Protein AF-A0A419FCY9-F1 (afdb_monomer_lite)

Foldseek 3Di:
DPPPDDDQKDLPCVPDDPVLVVQVVLQVVQCVVPNAAPPADPAAWGWMARNVPRDIFIAHPVRWTWGDPPNHTFTWDALPPPRQIGGLVSLDDDDPDVSSVVVNVVSVNDPDPDDPPPDPPDDD

Structure (mmCIF, N/CA/C/O backbone):
data_AF-A0A419FCY9-F1
#
_entry.id   AF-A0A419FCY9-F1
#
loop_
_atom_site.group_PDB
_atom_site.id
_atom_site.type_symbol
_atom_site.label_atom_id
_atom_site.label_alt_id
_atom_site.label_comp_id
_atom_site.label_asym_id
_atom_site.label_entity_id
_atom_site.label_seq_id
_atom_site.pdbx_PDB_ins_code
_atom_site.Cartn_x
_atom_site.Cartn_y
_atom_site.Cartn_z
_atom_site.occupancy
_atom_site.B_iso_or_equiv
_atom_site.auth_seq_id
_atom_site.auth_comp_id
_atom_site.auth_asym_id
_atom_site.auth_atom_id
_atom_site.pdbx_PDB_model_num
ATOM 1 N N . MET A 1 1 ? 23.262 2.917 26.014 1.00 46.91 1 MET A N 1
ATOM 2 C CA . MET A 1 1 ? 21.799 2.781 25.864 1.00 46.91 1 MET A CA 1
ATOM 3 C C . MET A 1 1 ? 21.554 2.246 24.467 1.00 46.91 1 MET A C 1
ATOM 5 O O . MET A 1 1 ? 21.959 2.904 23.522 1.00 46.91 1 MET A O 1
ATOM 9 N N . SER A 1 2 ? 21.025 1.030 24.332 1.00 58.84 2 SER A N 1
ATOM 10 C CA . SER A 1 2 ? 20.597 0.515 23.027 1.00 58.84 2 SER A CA 1
ATOM 11 C C . SER A 1 2 ? 19.358 1.316 22.623 1.00 58.84 2 SER A C 1
ATOM 13 O O . SER A 1 2 ? 18.393 1.355 23.387 1.00 58.84 2 SER A O 1
ATOM 15 N N . GLN A 1 3 ? 19.422 2.048 21.508 1.00 55.78 3 GLN A N 1
ATOM 16 C CA . GLN A 1 3 ? 18.222 2.643 20.923 1.00 55.78 3 GLN A CA 1
ATOM 17 C C . GLN A 1 3 ? 17.284 1.486 20.579 1.00 55.78 3 GLN A C 1
ATOM 19 O O . GLN A 1 3 ? 17.669 0.584 19.836 1.00 55.78 3 GLN A O 1
ATOM 24 N N . LYS A 1 4 ? 16.084 1.477 21.164 1.00 67.88 4 LYS A N 1
ATOM 25 C CA . LYS A 1 4 ? 15.025 0.587 20.699 1.00 67.88 4 LYS A CA 1
ATOM 26 C C . LYS A 1 4 ? 14.663 1.059 19.294 1.00 67.88 4 LYS A C 1
ATOM 28 O O . LYS A 1 4 ? 14.163 2.168 19.152 1.00 67.88 4 LYS A O 1
ATOM 33 N N . TYR A 1 5 ? 14.981 0.255 18.287 1.00 71.38 5 TYR A N 1
ATOM 34 C CA . TYR A 1 5 ? 14.446 0.447 16.946 1.00 71.38 5 TYR A CA 1
ATOM 35 C C . TYR A 1 5 ? 12.952 0.136 17.026 1.00 71.38 5 TYR A C 1
ATOM 37 O O . TYR A 1 5 ? 12.575 -1.010 17.271 1.00 71.38 5 TYR A O 1
ATOM 45 N N . GLU A 1 6 ? 12.115 1.165 16.932 1.00 78.44 6 GLU A N 1
ATOM 46 C CA . GLU A 1 6 ? 10.692 0.956 16.691 1.00 78.44 6 GLU A CA 1
ATOM 47 C C . GLU A 1 6 ? 10.518 0.556 15.228 1.00 78.44 6 GLU A C 1
ATOM 49 O O . GLU A 1 6 ? 11.108 1.168 14.337 1.00 78.44 6 GLU A O 1
ATOM 54 N N . ASP A 1 7 ? 9.743 -0.501 15.000 1.00 85.94 7 ASP A N 1
ATOM 55 C CA . ASP A 1 7 ? 9.338 -0.886 13.654 1.00 85.94 7 ASP A CA 1
ATOM 56 C C . ASP A 1 7 ? 8.501 0.259 13.054 1.00 85.94 7 ASP A C 1
ATOM 58 O O . ASP A 1 7 ? 7.527 0.684 13.699 1.00 85.94 7 ASP A O 1
ATOM 62 N N . PRO A 1 8 ? 8.877 0.792 11.873 1.00 91.19 8 PRO A N 1
ATOM 63 C CA . PRO A 1 8 ? 8.127 1.862 11.225 1.00 91.19 8 PRO A CA 1
ATOM 64 C C . PRO A 1 8 ? 6.702 1.433 10.860 1.00 91.19 8 PRO A C 1
ATOM 66 O O . PRO A 1 8 ? 5.835 2.300 10.729 1.00 91.19 8 PRO A O 1
ATOM 69 N N . CYS A 1 9 ? 6.435 0.131 10.744 1.00 95.62 9 CYS A N 1
ATOM 70 C CA . CYS A 1 9 ? 5.143 -0.422 10.375 1.00 95.62 9 CYS A CA 1
ATOM 71 C C . CYS A 1 9 ? 4.517 -1.241 11.511 1.00 95.62 9 CYS A C 1
ATOM 73 O O . CYS A 1 9 ? 5.184 -1.819 12.370 1.00 95.62 9 CYS A O 1
ATOM 75 N N . THR A 1 10 ? 3.186 -1.288 11.547 1.00 96.69 10 THR A N 1
ATOM 76 C CA . THR A 1 10 ? 2.470 -2.111 12.521 1.00 96.69 10 THR A CA 1
ATOM 77 C C . THR A 1 10 ? 1.096 -2.542 12.026 1.00 96.69 10 THR A C 1
ATOM 79 O O . THR A 1 10 ? 0.389 -1.781 11.370 1.00 96.69 10 THR A O 1
ATOM 82 N N . THR A 1 11 ? 0.706 -3.760 12.388 1.00 97.12 11 THR A N 1
ATOM 83 C CA . THR A 1 11 ? -0.649 -4.306 12.215 1.00 97.12 11 THR A CA 1
ATOM 84 C C . THR A 1 11 ? -1.466 -4.236 13.515 1.00 97.12 11 THR A C 1
ATOM 86 O O . THR A 1 11 ? -2.632 -4.624 13.555 1.00 97.12 11 THR A O 1
ATOM 89 N N . ASP A 1 12 ? -0.877 -3.723 14.603 1.00 97.44 12 ASP A N 1
ATOM 90 C CA . ASP A 1 12 ? -1.551 -3.557 15.889 1.00 97.44 12 ASP A CA 1
ATOM 91 C C . ASP A 1 12 ? -2.488 -2.342 15.850 1.00 97.44 12 ASP A C 1
ATOM 93 O O . ASP A 1 12 ? -2.063 -1.196 16.012 1.00 97.44 12 ASP A O 1
ATOM 97 N N . LEU A 1 13 ? -3.788 -2.601 15.688 1.00 96.94 13 LEU A N 1
ATOM 98 C CA . LEU A 1 13 ? -4.836 -1.575 15.650 1.00 96.94 13 LEU A CA 1
ATOM 99 C C . LEU A 1 13 ? -4.895 -0.694 16.908 1.00 96.94 13 LEU A C 1
ATOM 101 O O . LEU A 1 13 ? -5.450 0.404 16.846 1.00 96.94 13 LEU A O 1
ATOM 105 N N . SER A 1 14 ? -4.329 -1.119 18.044 1.00 97.25 14 SER A N 1
ATOM 106 C CA . SER A 1 14 ? -4.248 -0.266 19.239 1.00 97.25 14 SER A CA 1
ATOM 107 C C . SER A 1 14 ? -3.295 0.920 19.051 1.00 97.25 14 SER A C 1
ATOM 109 O O . SER A 1 14 ? -3.465 1.953 19.702 1.00 97.25 14 SER A O 1
ATOM 111 N N . ARG A 1 15 ? -2.341 0.806 18.116 1.00 96.69 15 ARG A N 1
ATOM 112 C CA . ARG A 1 15 ? -1.419 1.881 17.719 1.00 96.69 15 ARG A CA 1
ATOM 113 C C . ARG A 1 15 ? -2.022 2.835 16.685 1.00 96.69 15 ARG A C 1
ATOM 115 O O . ARG A 1 15 ? -1.413 3.859 16.387 1.00 96.69 15 ARG A O 1
ATOM 122 N N . PHE A 1 16 ? -3.209 2.537 16.154 1.00 98.25 16 PHE A N 1
ATOM 123 C CA . PHE A 1 16 ? -3.871 3.380 15.164 1.00 98.25 16 PHE A CA 1
ATOM 124 C C . PHE A 1 16 ? -4.647 4.504 15.863 1.00 98.25 16 PHE A C 1
ATOM 126 O O . PHE A 1 16 ? -5.509 4.281 16.727 1.00 98.25 16 PHE A O 1
ATOM 133 N N . GLY A 1 17 ? -4.398 5.742 15.437 1.00 97.44 17 GLY A N 1
ATOM 134 C CA . GLY A 1 17 ? -5.194 6.892 15.842 1.00 97.44 17 GLY A CA 1
ATOM 135 C C . GLY A 1 17 ? -6.623 6.833 15.294 1.00 97.44 17 GLY A C 1
ATOM 136 O O . GLY A 1 17 ? -7.059 5.869 14.661 1.00 97.44 17 GLY A O 1
ATOM 137 N N . TRP A 1 18 ? -7.414 7.868 15.579 1.00 98.12 18 TRP A N 1
ATOM 138 C CA . TRP A 1 18 ? -8.768 7.980 15.018 1.00 98.12 18 TRP A CA 1
ATOM 139 C C . TRP A 1 18 ? -8.744 8.109 13.489 1.00 98.12 18 TRP A C 1
ATOM 141 O O . TRP A 1 18 ? -9.567 7.498 12.810 1.00 98.12 18 TRP A O 1
ATOM 151 N N . ARG A 1 19 ? -7.783 8.874 12.956 1.00 98.00 19 ARG A N 1
ATOM 152 C CA . ARG A 1 19 ? -7.608 9.089 11.516 1.00 98.00 19 ARG A CA 1
ATOM 153 C C . ARG A 1 19 ? -7.226 7.786 10.816 1.00 98.00 19 ARG A C 1
ATOM 155 O O . ARG A 1 19 ? -7.865 7.409 9.845 1.00 98.00 19 ARG A O 1
ATOM 162 N N . GLU A 1 20 ? -6.249 7.069 11.353 1.00 98.50 20 GLU A N 1
ATOM 163 C CA . GLU A 1 20 ? -5.725 5.834 10.764 1.00 98.50 20 GLU A CA 1
ATOM 164 C C . GLU A 1 20 ? -6.783 4.724 10.794 1.00 98.50 20 GLU A C 1
ATOM 166 O O . GLU A 1 20 ? -6.935 3.980 9.832 1.00 98.50 20 GLU A O 1
ATOM 171 N N . ARG A 1 21 ? -7.602 4.658 11.854 1.00 98.56 21 ARG A N 1
ATOM 172 C CA . ARG A 1 21 ? -8.762 3.751 11.896 1.00 98.56 21 ARG A CA 1
ATOM 173 C C . ARG A 1 21 ? -9.833 4.093 10.863 1.00 98.56 21 ARG A C 1
ATOM 175 O O . ARG A 1 21 ? -10.477 3.180 10.358 1.00 98.56 21 ARG A O 1
ATOM 182 N N . LYS A 1 22 ? -10.035 5.375 10.541 1.00 98.44 22 LYS A N 1
ATOM 183 C CA . LYS A 1 22 ? -10.921 5.765 9.435 1.00 98.44 22 LYS A CA 1
ATOM 184 C C . LYS A 1 22 ? -10.367 5.323 8.086 1.00 98.44 22 LYS A C 1
ATOM 186 O O . LYS A 1 22 ? -11.107 4.712 7.333 1.00 98.44 22 LYS A O 1
ATOM 191 N N . MET A 1 23 ? -9.077 5.537 7.836 1.00 98.50 23 MET A N 1
ATOM 192 C CA . MET A 1 23 ? -8.429 5.071 6.604 1.00 98.50 23 MET A CA 1
ATOM 193 C C . MET A 1 23 ? -8.488 3.541 6.477 1.00 98.50 23 MET A C 1
ATOM 195 O O . MET A 1 23 ? -8.801 3.017 5.416 1.00 98.50 23 MET A O 1
ATOM 199 N N . ALA A 1 24 ? -8.277 2.810 7.578 1.00 98.56 24 ALA A N 1
ATOM 200 C CA . ALA A 1 24 ? -8.467 1.359 7.623 1.00 98.56 24 ALA A CA 1
ATOM 201 C C . ALA A 1 24 ? -9.904 0.946 7.249 1.00 98.56 24 ALA A C 1
ATOM 203 O O . ALA A 1 24 ? -10.102 -0.007 6.500 1.00 98.56 24 ALA A O 1
ATOM 204 N N . ALA A 1 25 ? -10.911 1.666 7.755 1.00 98.44 25 ALA A N 1
ATOM 205 C CA . ALA A 1 25 ? -12.311 1.411 7.420 1.00 98.44 25 ALA A CA 1
ATOM 206 C C . ALA A 1 25 ? -12.631 1.734 5.951 1.00 98.44 25 ALA A C 1
ATOM 208 O O . ALA A 1 25 ? -13.401 1.004 5.329 1.00 98.44 25 ALA A O 1
ATOM 209 N N . GLU A 1 26 ? -12.038 2.791 5.395 1.00 98.50 26 GLU A N 1
ATOM 210 C CA . GLU A 1 26 ? -12.162 3.153 3.978 1.00 98.50 26 GLU A CA 1
ATOM 211 C C . GLU A 1 26 ? -11.596 2.048 3.078 1.00 98.50 26 GLU A C 1
ATOM 213 O O . GLU A 1 26 ? -12.300 1.599 2.178 1.00 98.50 26 GLU A O 1
ATOM 218 N N . LEU A 1 27 ? -10.406 1.519 3.387 1.00 98.50 27 LEU A N 1
ATOM 219 C CA . LEU A 1 27 ? -9.810 0.391 2.654 1.00 98.50 27 LEU A CA 1
ATOM 220 C C . LEU A 1 27 ? -10.690 -0.862 2.689 1.00 98.50 27 LEU A C 1
ATOM 222 O O . LEU A 1 27 ? -10.906 -1.491 1.658 1.00 98.50 27 LEU A O 1
ATOM 226 N N . LEU A 1 28 ? -11.211 -1.220 3.868 1.00 98.25 28 LEU A N 1
ATOM 227 C CA . LEU A 1 28 ? -12.100 -2.376 4.016 1.00 98.25 28 LEU A CA 1
ATOM 228 C C . LEU A 1 28 ? -13.424 -2.191 3.270 1.00 98.25 28 LEU A C 1
ATOM 230 O O . LEU A 1 28 ? -13.972 -3.151 2.738 1.00 98.25 28 LEU A O 1
ATOM 234 N N . THR A 1 29 ? -13.953 -0.967 3.245 1.00 98.56 29 THR A N 1
ATOM 235 C CA . THR A 1 29 ? -15.185 -0.660 2.505 1.00 98.56 29 THR A CA 1
ATOM 236 C C . THR A 1 29 ? -14.932 -0.764 1.004 1.00 98.56 29 THR A C 1
ATOM 238 O O . THR A 1 29 ? -15.664 -1.461 0.308 1.00 98.56 29 THR A O 1
ATOM 241 N N . ALA A 1 30 ? -13.847 -0.157 0.517 1.00 98.44 30 ALA A N 1
ATOM 242 C CA . ALA A 1 30 ? -13.469 -0.218 -0.888 1.00 98.44 30 ALA A CA 1
ATOM 243 C C . ALA A 1 30 ? -13.206 -1.657 -1.352 1.00 98.44 30 ALA A C 1
ATOM 245 O O . ALA A 1 30 ? -13.671 -2.028 -2.425 1.00 98.44 30 ALA A O 1
ATOM 246 N N . SER A 1 31 ? -12.553 -2.496 -0.537 1.00 98.00 31 SER A N 1
ATOM 247 C CA . SER A 1 31 ? -12.331 -3.902 -0.898 1.00 98.00 31 SER A CA 1
ATOM 248 C C . SER A 1 31 ? -13.623 -4.724 -0.946 1.00 98.00 31 SER A C 1
ATOM 250 O O . SER A 1 31 ? -13.730 -5.632 -1.768 1.00 98.00 31 SER A O 1
ATOM 252 N N . CYS A 1 32 ? -14.629 -4.395 -0.128 1.00 98.06 32 CYS A N 1
ATOM 253 C CA . CYS A 1 32 ? -15.958 -5.006 -0.227 1.00 98.06 32 CYS A CA 1
ATOM 254 C C . CYS A 1 32 ? -16.696 -4.582 -1.504 1.00 98.06 32 CYS A C 1
ATOM 256 O O . CYS A 1 32 ? -17.350 -5.410 -2.139 1.00 98.06 32 CYS A O 1
ATOM 258 N N . ASP A 1 33 ? -16.605 -3.301 -1.864 1.00 98.38 33 ASP A N 1
ATOM 259 C CA . ASP A 1 33 ? -17.384 -2.714 -2.957 1.00 98.38 33 ASP A CA 1
ATOM 260 C C . ASP A 1 33 ? -16.756 -2.959 -4.339 1.00 98.38 33 ASP A C 1
ATOM 262 O O . ASP A 1 33 ? -17.472 -3.137 -5.326 1.00 98.38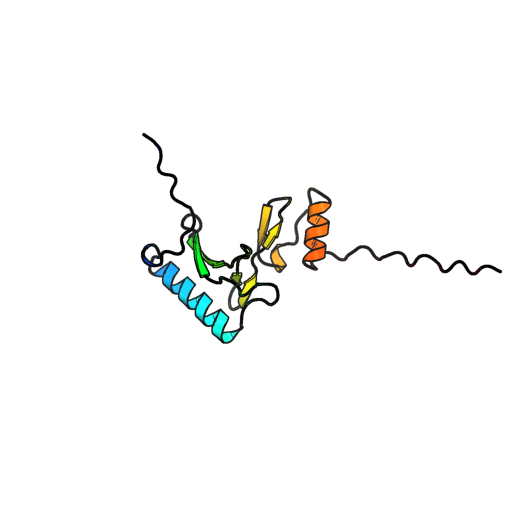 33 ASP A O 1
ATOM 266 N N . GLN A 1 34 ? -15.423 -2.956 -4.420 1.00 97.75 34 GLN A N 1
ATOM 267 C CA . GLN A 1 34 ? -14.647 -2.976 -5.668 1.00 97.75 34 GLN A CA 1
ATOM 268 C C . GLN A 1 34 ? -13.876 -4.288 -5.869 1.00 97.75 34 GLN A C 1
ATOM 270 O O . GLN A 1 34 ? -13.485 -4.597 -6.994 1.00 97.75 34 GLN A O 1
ATOM 275 N N . GLY A 1 35 ? -13.676 -5.069 -4.802 1.00 98.06 35 GLY A N 1
ATOM 276 C CA . GLY A 1 35 ? -12.699 -6.156 -4.770 1.00 98.06 35 GLY A CA 1
ATOM 277 C C . GLY A 1 35 ? -11.275 -5.654 -4.501 1.00 98.06 35 GLY A C 1
ATOM 278 O O . GLY A 1 35 ? -11.048 -4.470 -4.252 1.00 98.06 35 GLY A O 1
ATOM 279 N N . LEU A 1 36 ? -10.309 -6.574 -4.525 1.00 98.31 36 LEU A N 1
ATOM 280 C CA . LEU A 1 36 ? -8.881 -6.240 -4.507 1.00 98.31 36 LEU A CA 1
ATOM 281 C C . LEU A 1 36 ? -8.403 -5.880 -5.927 1.00 98.31 36 LEU A C 1
ATOM 283 O O . LEU A 1 36 ? -9.029 -6.320 -6.900 1.00 98.31 36 LEU A O 1
ATOM 287 N N . PRO A 1 37 ? -7.311 -5.103 -6.074 1.00 97.94 37 PRO A N 1
ATOM 288 C CA . PRO A 1 37 ? -6.698 -4.867 -7.378 1.00 97.94 37 PRO A CA 1
ATOM 289 C C . PRO A 1 37 ? -6.396 -6.187 -8.099 1.00 97.94 37 PRO A C 1
ATOM 291 O O . PRO A 1 37 ? -6.039 -7.179 -7.470 1.00 97.94 37 PRO A O 1
ATOM 294 N N . CYS A 1 38 ? -6.540 -6.219 -9.426 1.00 95.94 38 CYS A N 1
ATOM 295 C CA . CYS A 1 38 ? -6.416 -7.465 -10.193 1.00 95.94 38 CYS A CA 1
ATOM 296 C C . CYS A 1 38 ? -5.008 -8.079 -10.179 1.00 95.94 38 CYS A C 1
ATOM 298 O O . CYS A 1 38 ? -4.852 -9.253 -10.506 1.00 95.94 38 CYS A O 1
ATOM 300 N N . ASP A 1 39 ? -4.000 -7.286 -9.832 1.00 96.19 39 ASP A N 1
ATOM 301 C CA . ASP A 1 39 ? -2.597 -7.660 -9.720 1.00 96.19 39 ASP A CA 1
ATOM 302 C C . ASP A 1 39 ? -2.147 -7.871 -8.264 1.00 96.19 39 ASP A C 1
ATOM 304 O O . ASP A 1 39 ? -0.955 -8.039 -8.021 1.00 96.19 39 ASP A O 1
ATOM 308 N N . PHE A 1 40 ? -3.075 -7.866 -7.301 1.00 97.75 40 PHE A N 1
ATOM 309 C CA . PHE A 1 40 ? -2.808 -8.007 -5.871 1.00 97.75 40 PHE A CA 1
ATOM 310 C C . PHE A 1 40 ? -3.279 -9.377 -5.352 1.00 97.75 40 PHE A C 1
ATOM 312 O O . PHE A 1 40 ? -4.452 -9.724 -5.488 1.00 97.75 40 PHE A O 1
ATOM 319 N N . ASP A 1 41 ? -2.370 -10.145 -4.746 1.00 97.38 41 ASP A N 1
ATOM 320 C CA . ASP A 1 41 ? -2.645 -11.472 -4.174 1.00 97.38 41 ASP A CA 1
ATOM 321 C C . ASP A 1 41 ? -3.504 -11.372 -2.897 1.00 97.38 41 ASP A C 1
ATOM 323 O O . ASP A 1 41 ? -3.314 -10.470 -2.070 1.00 97.38 41 ASP A O 1
ATOM 327 N N . ASP A 1 42 ? -4.458 -12.290 -2.734 1.00 96.88 42 ASP A N 1
ATOM 328 C CA . ASP A 1 42 ? -5.380 -12.341 -1.600 1.00 96.88 42 ASP A CA 1
ATOM 329 C C . ASP A 1 42 ? -4.885 -13.205 -0.422 1.00 96.88 42 ASP A C 1
ATOM 331 O O . ASP A 1 42 ? -5.508 -13.201 0.650 1.00 96.88 42 ASP A O 1
ATOM 335 N N . ASP A 1 43 ? -3.738 -13.878 -0.555 1.00 98.25 43 ASP A N 1
ATOM 336 C CA . ASP A 1 43 ? -3.141 -14.628 0.546 1.00 98.25 43 ASP A CA 1
ATOM 337 C C . ASP A 1 43 ? -2.547 -13.709 1.624 1.00 98.25 43 ASP A C 1
ATOM 339 O O . ASP A 1 43 ? -1.748 -12.806 1.375 1.00 98.25 43 ASP A O 1
ATOM 343 N N . GLY A 1 44 ? -2.921 -13.958 2.879 1.00 97.94 44 GLY A N 1
ATOM 344 C CA . GLY A 1 44 ? -2.355 -13.240 4.023 1.00 97.94 44 GLY A CA 1
ATOM 345 C C . GLY A 1 44 ? -2.699 -11.746 4.091 1.00 97.94 44 GLY A C 1
ATOM 346 O O . GLY A 1 44 ? -1.990 -10.999 4.770 1.00 97.94 44 GLY A O 1
ATOM 347 N N . VAL A 1 45 ? -3.773 -11.294 3.428 1.00 98.31 45 VAL A N 1
ATOM 348 C CA . VAL A 1 45 ? -4.147 -9.871 3.405 1.00 98.31 45 VAL A CA 1
ATOM 349 C C . VAL A 1 45 ? -4.385 -9.315 4.806 1.00 98.31 45 VAL A C 1
ATOM 351 O O . VAL A 1 45 ? -5.183 -9.834 5.591 1.00 98.31 45 VAL A O 1
ATOM 354 N N . THR A 1 46 ? -3.712 -8.210 5.114 1.00 98.38 46 THR A N 1
ATOM 355 C CA . THR A 1 46 ? -3.803 -7.522 6.400 1.00 98.38 46 THR A CA 1
ATOM 356 C C . THR A 1 46 ? -3.697 -6.011 6.242 1.00 98.38 46 THR A C 1
ATOM 358 O O . THR A 1 46 ? -3.137 -5.498 5.274 1.00 98.38 46 THR A O 1
ATOM 361 N N . ILE A 1 47 ? -4.233 -5.280 7.219 1.00 98.50 47 ILE A N 1
ATOM 362 C CA . ILE A 1 47 ? -4.110 -3.823 7.292 1.00 98.50 47 ILE A CA 1
ATOM 363 C C . ILE A 1 47 ? -2.814 -3.482 8.017 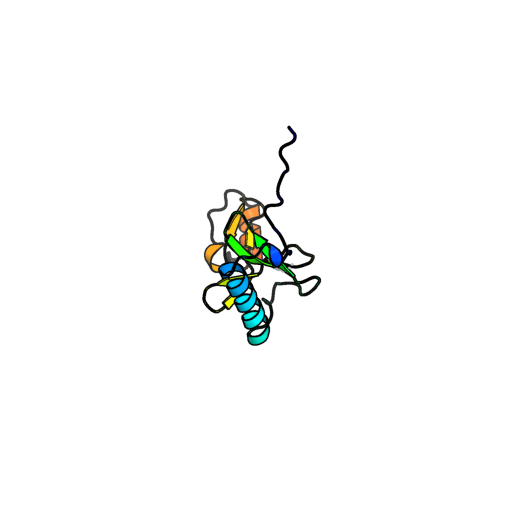1.00 98.50 47 ILE A C 1
ATOM 365 O O . ILE A 1 47 ? -2.587 -3.923 9.145 1.00 98.50 47 ILE A O 1
ATOM 369 N N . MET A 1 48 ? -2.004 -2.629 7.402 1.00 98.44 48 MET A N 1
ATOM 370 C CA . MET A 1 48 ? -0.755 -2.137 7.965 1.00 98.44 48 MET A CA 1
ATOM 371 C C . MET A 1 48 ? -0.760 -0.611 8.045 1.00 98.44 48 MET A C 1
ATOM 373 O O . MET A 1 48 ? -1.287 0.080 7.175 1.00 98.44 48 MET A O 1
ATOM 377 N N . PHE A 1 49 ? -0.175 -0.081 9.118 1.00 98.31 49 PHE A N 1
ATOM 378 C CA . PHE A 1 49 ? 0.027 1.345 9.341 1.00 98.31 49 PHE A CA 1
ATOM 379 C C . PHE A 1 49 ? 1.520 1.657 9.379 1.00 98.31 49 PHE A C 1
ATOM 381 O O . PHE A 1 49 ? 2.233 1.158 10.251 1.00 98.31 49 PHE A O 1
ATOM 388 N N . ASN A 1 50 ? 1.976 2.514 8.464 1.00 96.94 50 ASN A N 1
ATOM 389 C CA . ASN A 1 50 ? 3.306 3.110 8.515 1.00 96.94 50 ASN A CA 1
ATOM 390 C C . ASN A 1 50 ? 3.269 4.368 9.395 1.00 96.94 50 ASN A C 1
ATOM 392 O O . ASN A 1 50 ? 2.748 5.420 9.016 1.00 96.94 50 ASN A O 1
ATOM 396 N N . THR A 1 51 ? 3.852 4.247 10.583 1.00 95.56 51 THR A N 1
ATOM 397 C CA . THR A 1 51 ? 3.876 5.280 11.626 1.00 95.56 51 THR A CA 1
ATOM 398 C C . THR A 1 51 ? 4.712 6.505 11.258 1.00 95.56 51 THR A C 1
ATOM 400 O O . THR A 1 51 ? 4.495 7.572 11.829 1.00 95.56 51 THR A O 1
ATOM 403 N N . HIS A 1 52 ? 5.636 6.384 10.300 1.00 93.94 52 HIS A N 1
ATOM 404 C CA . HIS A 1 52 ? 6.453 7.504 9.830 1.00 93.94 52 HIS A CA 1
ATOM 405 C C . HIS A 1 52 ? 5.723 8.350 8.785 1.00 93.94 52 HIS A C 1
ATOM 407 O O . HIS A 1 52 ? 5.803 9.576 8.837 1.00 93.94 52 HIS A O 1
ATOM 413 N N . SER A 1 53 ? 5.012 7.717 7.846 1.00 93.62 53 SER A N 1
ATOM 414 C CA . SER A 1 53 ? 4.301 8.436 6.780 1.00 93.62 53 SER A CA 1
ATOM 415 C C . SER A 1 53 ? 2.865 8.812 7.142 1.00 93.62 53 SER A C 1
ATOM 417 O O . SER A 1 53 ? 2.301 9.720 6.536 1.00 93.62 53 SER A O 1
ATOM 419 N N . GLY A 1 54 ? 2.252 8.142 8.121 1.00 95.69 54 GLY A N 1
ATOM 420 C CA . GLY A 1 54 ? 0.834 8.338 8.417 1.00 95.69 54 GLY A CA 1
ATOM 421 C C . GLY A 1 54 ? -0.100 7.526 7.509 1.00 95.69 54 GLY A C 1
ATOM 422 O O . GLY A 1 54 ? -1.314 7.740 7.572 1.00 95.69 54 GLY A O 1
ATOM 423 N N . ASN A 1 55 ? 0.441 6.650 6.653 1.00 97.25 55 ASN A N 1
ATOM 424 C CA . ASN A 1 55 ? -0.331 5.886 5.674 1.00 97.25 55 ASN A CA 1
ATOM 425 C C . ASN A 1 55 ? -0.829 4.568 6.251 1.00 97.25 55 ASN A C 1
ATOM 427 O O . ASN A 1 55 ? -0.088 3.841 6.913 1.00 97.25 55 ASN A O 1
ATOM 431 N N . VAL A 1 56 ? -2.074 4.244 5.921 1.00 98.31 56 VAL A N 1
ATOM 432 C CA . VAL A 1 56 ? -2.683 2.942 6.173 1.00 98.31 56 VAL A CA 1
ATOM 433 C C . VAL A 1 56 ? -2.963 2.295 4.829 1.00 98.31 56 VAL A C 1
ATOM 435 O O . VAL A 1 56 ? -3.420 2.978 3.913 1.00 98.31 56 VAL A O 1
ATOM 438 N N . PHE A 1 57 ? -2.661 1.010 4.712 1.00 98.62 57 PHE A N 1
ATOM 439 C CA . PHE A 1 57 ? -2.721 0.274 3.456 1.00 98.62 57 PHE A CA 1
ATOM 440 C C . PHE A 1 57 ? -3.007 -1.205 3.697 1.00 98.62 57 PHE A C 1
ATOM 442 O O . PHE A 1 57 ? -2.838 -1.709 4.812 1.00 98.62 57 PHE A O 1
ATOM 449 N N . LEU A 1 58 ? -3.454 -1.892 2.651 1.00 98.69 58 LEU A N 1
ATOM 450 C CA . LEU A 1 58 ? -3.497 -3.348 2.623 1.00 98.69 58 LEU A CA 1
ATOM 451 C C . LEU A 1 58 ? -2.141 -3.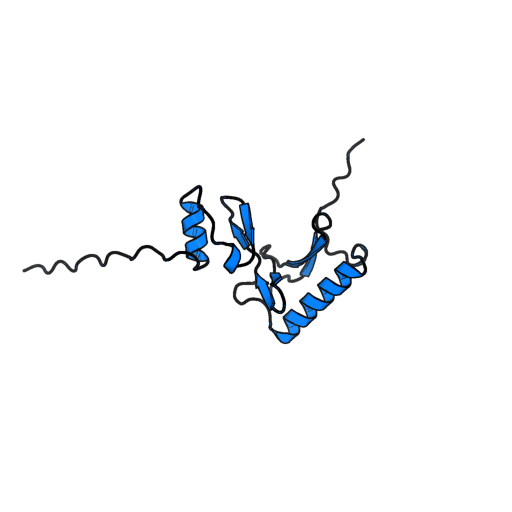875 2.164 1.00 98.69 58 LEU A C 1
ATOM 453 O O . LEU A 1 58 ? -1.534 -3.324 1.248 1.00 98.69 58 LEU A O 1
ATOM 457 N N . THR A 1 59 ? -1.684 -4.945 2.798 1.00 98.44 59 THR A N 1
ATOM 458 C CA . THR A 1 59 ? -0.531 -5.732 2.359 1.00 98.44 59 THR A CA 1
ATOM 459 C C . THR A 1 59 ? -0.848 -7.215 2.452 1.00 98.44 59 THR A C 1
ATOM 461 O O . THR A 1 59 ? -1.871 -7.575 3.032 1.00 98.44 59 THR A O 1
ATOM 464 N N . ASN A 1 60 ? -0.002 -8.064 1.886 1.00 98.19 60 ASN A N 1
ATOM 465 C CA . ASN A 1 60 ? -0.219 -9.501 1.774 1.00 98.19 60 ASN A CA 1
ATOM 466 C C . ASN A 1 60 ? 1.092 -10.279 1.988 1.00 98.19 60 ASN A C 1
ATOM 468 O O . ASN A 1 60 ? 2.123 -9.691 2.331 1.00 98.19 60 ASN A O 1
ATOM 472 N N . SER A 1 61 ? 1.051 -11.601 1.806 1.00 97.94 61 SER A N 1
ATOM 473 C CA . SER A 1 61 ? 2.224 -12.480 1.945 1.00 97.94 61 SER A CA 1
ATOM 474 C C . SER A 1 61 ? 3.379 -12.121 0.994 1.00 97.94 61 SER A C 1
ATOM 476 O O . SER A 1 61 ? 4.538 -12.357 1.332 1.00 97.94 61 SER A O 1
ATOM 478 N N . GLU A 1 62 ? 3.076 -11.495 -0.148 1.00 96.94 62 GLU A N 1
ATOM 479 C CA . GLU A 1 62 ? 4.035 -11.082 -1.184 1.00 96.94 62 GLU A CA 1
ATOM 480 C C . GLU A 1 62 ? 4.531 -9.633 -1.013 1.00 96.94 62 GLU A C 1
ATOM 482 O O . GLU A 1 62 ? 5.201 -9.088 -1.890 1.00 96.94 62 GLU A O 1
ATOM 487 N N . TYR A 1 63 ? 4.221 -8.989 0.119 1.00 95.50 63 TYR A N 1
ATOM 488 C CA . TYR A 1 63 ? 4.591 -7.599 0.422 1.00 95.50 63 TYR A CA 1
ATOM 489 C C . TYR A 1 63 ? 4.074 -6.566 -0.590 1.00 95.50 63 TYR A C 1
ATOM 491 O O . TYR A 1 63 ? 4.586 -5.445 -0.653 1.00 95.50 63 TYR A O 1
ATOM 499 N N . GLN A 1 64 ? 3.034 -6.903 -1.353 1.00 97.69 64 GLN A N 1
ATOM 500 C CA . GLN A 1 64 ? 2.361 -5.935 -2.210 1.00 97.69 64 GLN A CA 1
ATOM 501 C C . GLN A 1 64 ? 1.646 -4.899 -1.340 1.00 97.69 64 GLN A C 1
ATOM 503 O O . GLN A 1 64 ? 1.323 -5.150 -0.174 1.00 97.69 64 GLN A O 1
ATOM 508 N N . VAL A 1 65 ? 1.397 -3.719 -1.899 1.00 98.25 65 VAL A N 1
ATOM 509 C CA . VAL A 1 65 ? 0.718 -2.625 -1.205 1.00 98.25 65 VAL A CA 1
ATOM 510 C C . VAL A 1 65 ? -0.487 -2.210 -2.030 1.00 98.25 65 VAL A C 1
ATOM 512 O O . VAL A 1 65 ? -0.347 -1.934 -3.214 1.00 98.25 65 VAL A O 1
ATOM 515 N N . ALA A 1 66 ? -1.661 -2.132 -1.407 1.00 98.62 66 ALA A N 1
ATOM 516 C CA . ALA A 1 66 ? -2.846 -1.527 -2.006 1.00 98.62 66 ALA A CA 1
ATOM 517 C C . ALA A 1 66 ? -3.364 -0.382 -1.128 1.00 98.62 66 ALA A C 1
ATOM 519 O O . ALA A 1 66 ? -3.479 -0.505 0.099 1.00 98.62 66 ALA A O 1
ATOM 520 N N . MET A 1 67 ? -3.653 0.753 -1.761 1.00 98.00 67 MET A N 1
ATOM 521 C CA . MET A 1 67 ? -4.004 2.017 -1.115 1.00 98.00 67 MET A CA 1
ATOM 522 C C . MET A 1 67 ? -5.153 2.714 -1.839 1.00 98.00 67 MET A C 1
ATOM 524 O O . MET A 1 67 ? -5.413 2.465 -3.013 1.00 98.00 67 MET A O 1
ATOM 528 N N . MET A 1 68 ? -5.835 3.617 -1.130 1.00 98.19 68 MET A N 1
ATOM 529 C CA . MET A 1 68 ? -6.834 4.483 -1.752 1.00 98.19 68 MET A CA 1
ATOM 530 C C . MET A 1 68 ? -6.149 5.516 -2.656 1.00 98.19 68 MET A C 1
ATOM 532 O O . MET A 1 68 ? -5.385 6.351 -2.166 1.00 98.19 68 MET A O 1
ATOM 536 N N . ASN A 1 69 ? -6.471 5.488 -3.946 1.00 97.44 69 ASN A N 1
ATOM 537 C CA . ASN A 1 69 ? -6.174 6.526 -4.926 1.00 97.44 69 ASN A CA 1
ATOM 538 C C . ASN A 1 69 ? -7.472 7.278 -5.255 1.00 97.44 69 ASN A C 1
ATOM 540 O O . ASN A 1 69 ? -8.281 6.856 -6.088 1.00 97.44 69 ASN A O 1
ATOM 544 N N . GLY A 1 70 ? -7.741 8.353 -4.510 1.00 95.88 70 GLY A N 1
ATOM 545 C CA . GLY A 1 70 ? -9.063 8.982 -4.514 1.00 95.88 70 GLY A CA 1
ATOM 546 C C . GLY A 1 70 ? -10.138 7.994 -4.047 1.00 95.88 70 GLY A C 1
ATOM 547 O O . GLY A 1 70 ? -10.093 7.529 -2.911 1.00 95.88 70 GLY A O 1
ATOM 548 N N . ASP A 1 71 ? -11.082 7.664 -4.930 1.00 96.44 71 ASP A N 1
ATOM 549 C CA . ASP A 1 71 ? -12.199 6.753 -4.637 1.00 96.44 71 ASP A CA 1
ATOM 550 C C . ASP A 1 71 ? -11.910 5.281 -4.992 1.00 96.44 71 ASP A C 1
ATOM 552 O O . ASP A 1 71 ? -12.778 4.424 -4.808 1.00 96.44 71 ASP A O 1
ATOM 556 N N . LYS A 1 72 ? -10.722 4.962 -5.519 1.00 97.94 72 LYS A N 1
ATOM 557 C CA . LYS A 1 72 ? -10.373 3.611 -5.981 1.00 97.94 72 LYS A CA 1
ATOM 558 C C . LYS A 1 72 ? -9.359 2.937 -5.072 1.00 97.94 72 LYS A C 1
ATOM 560 O O . LYS A 1 72 ? -8.427 3.586 -4.604 1.00 97.94 72 LYS A O 1
ATOM 565 N N . LEU A 1 73 ? -9.517 1.634 -4.865 1.00 98.50 73 LEU A N 1
ATOM 566 C CA . LEU A 1 73 ? -8.484 0.803 -4.253 1.00 98.50 73 LEU A CA 1
ATOM 567 C C . LEU A 1 73 ? -7.536 0.299 -5.346 1.00 98.50 73 LEU A C 1
ATOM 569 O O . LEU A 1 73 ? -7.944 -0.480 -6.205 1.00 98.50 73 LEU A O 1
ATOM 573 N N . GLU A 1 74 ? -6.284 0.749 -5.322 1.00 98.50 74 GLU A N 1
ATOM 574 C CA . GLU A 1 74 ? -5.292 0.452 -6.362 1.00 98.50 74 GLU A CA 1
ATOM 575 C C . GLU A 1 74 ? -3.962 -0.006 -5.754 1.00 98.50 74 GLU A C 1
ATOM 577 O O . GLU A 1 74 ? -3.617 0.352 -4.624 1.00 98.50 74 GLU A O 1
ATOM 582 N N . SER A 1 75 ? -3.211 -0.804 -6.515 1.00 98.38 75 SER A N 1
ATOM 583 C CA . SER A 1 75 ? -1.856 -1.220 -6.153 1.00 98.38 75 SER A CA 1
ATOM 584 C C . SER A 1 75 ? -0.900 -0.025 -6.169 1.00 98.38 75 SER A C 1
ATOM 586 O O . SER A 1 75 ? -0.913 0.795 -7.090 1.00 98.38 75 SER A O 1
ATOM 588 N N . TRP A 1 76 ? -0.061 0.062 -5.141 1.00 98.12 76 TRP A N 1
ATOM 589 C CA . TRP A 1 76 ? 1.052 0.994 -5.031 1.00 98.12 76 TRP A CA 1
ATOM 590 C C . TRP A 1 76 ? 2.341 0.251 -5.363 1.00 98.12 76 TRP A C 1
ATOM 592 O O . TRP A 1 76 ? 2.666 -0.762 -4.740 1.00 98.12 76 TRP A O 1
ATOM 602 N N . TYR A 1 77 ? 3.078 0.759 -6.341 1.00 97.44 77 TYR A N 1
ATOM 603 C CA . TYR A 1 77 ? 4.258 0.106 -6.882 1.00 97.44 77 TYR A CA 1
ATOM 604 C C . TYR A 1 77 ? 5.528 0.773 -6.368 1.00 97.44 77 TYR A C 1
ATOM 606 O O . TYR A 1 77 ? 5.553 1.970 -6.079 1.00 97.44 77 TYR A O 1
ATOM 614 N N . ASN A 1 78 ? 6.607 -0.003 -6.319 1.00 95.44 78 ASN A N 1
ATOM 615 C CA . ASN A 1 78 ? 7.957 0.504 -6.151 1.00 95.44 78 ASN A CA 1
ATOM 616 C C . ASN A 1 78 ? 8.855 -0.090 -7.241 1.00 95.44 78 ASN A C 1
ATOM 618 O O . ASN A 1 78 ? 8.915 -1.302 -7.434 1.00 95.4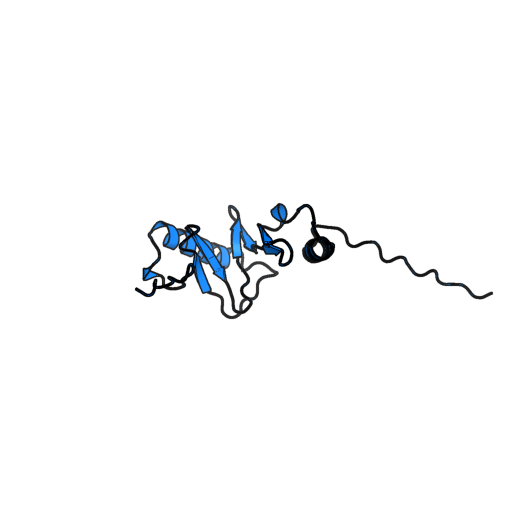4 78 ASN A O 1
ATOM 622 N N . CYS A 1 79 ? 9.579 0.761 -7.960 1.00 94.62 79 CYS A N 1
ATOM 623 C CA . CYS A 1 79 ? 10.605 0.317 -8.887 1.00 94.62 79 CYS A CA 1
ATOM 624 C C . CYS A 1 79 ? 11.774 -0.257 -8.073 1.00 94.62 79 CYS A C 1
ATOM 626 O O . CYS A 1 79 ? 12.423 0.496 -7.338 1.00 94.62 79 CYS A O 1
ATOM 628 N N . PRO A 1 80 ? 12.096 -1.558 -8.197 1.00 92.94 80 PRO A N 1
ATOM 629 C CA . PRO A 1 80 ? 13.114 -2.193 -7.360 1.00 92.94 80 PRO A CA 1
ATOM 630 C C . PRO A 1 80 ? 14.538 -1.711 -7.675 1.00 92.94 80 PRO A C 1
ATOM 632 O O . PRO A 1 80 ? 15.459 -1.973 -6.905 1.00 92.94 80 PRO A O 1
ATOM 635 N N . TYR A 1 81 ? 14.721 -1.006 -8.793 1.00 93.88 81 TYR A N 1
ATOM 636 C CA . TYR A 1 81 ? 16.026 -0.583 -9.293 1.00 93.88 81 TYR A CA 1
ATOM 637 C C . TYR A 1 81 ? 16.382 0.855 -8.903 1.00 93.88 81 TYR A C 1
ATOM 639 O O . TYR A 1 81 ? 17.508 1.114 -8.484 1.00 93.88 81 TYR A O 1
ATOM 647 N N . CYS A 1 82 ? 15.432 1.792 -8.995 1.00 93.38 82 CYS A N 1
AT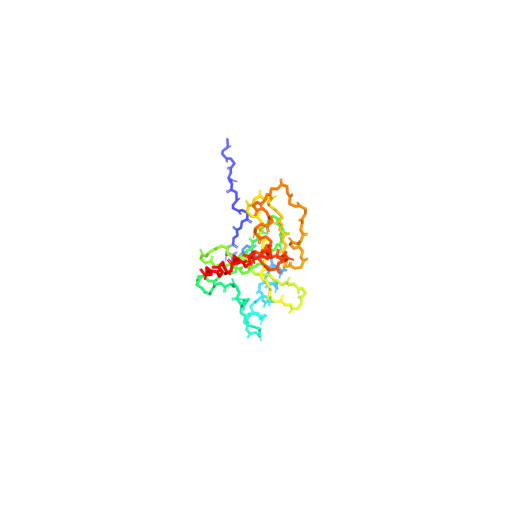OM 648 C CA . CYS A 1 82 ? 15.666 3.206 -8.674 1.00 93.38 82 CYS A CA 1
ATOM 649 C C . CYS A 1 82 ? 14.921 3.698 -7.423 1.00 93.38 82 CYS A C 1
ATOM 651 O O . CYS A 1 82 ? 15.164 4.818 -6.976 1.00 93.38 82 CYS A O 1
ATOM 653 N N . GLY A 1 83 ? 14.019 2.887 -6.858 1.00 93.00 83 GLY A N 1
ATOM 654 C CA . GLY A 1 83 ? 13.206 3.262 -5.700 1.00 93.00 83 GLY A CA 1
ATOM 655 C C . GLY A 1 83 ? 12.108 4.284 -6.002 1.00 93.00 83 GLY A C 1
ATOM 656 O O . GLY A 1 83 ? 11.577 4.877 -5.071 1.00 93.00 83 GLY A O 1
ATOM 657 N N . HIS A 1 84 ? 11.777 4.529 -7.276 1.00 95.19 84 HIS A N 1
ATOM 658 C CA . HIS A 1 84 ? 10.613 5.344 -7.640 1.00 95.19 84 HIS A CA 1
ATOM 659 C C . HIS A 1 84 ? 9.328 4.632 -7.214 1.00 95.19 84 HIS A C 1
ATOM 661 O O . HIS A 1 84 ? 9.175 3.442 -7.479 1.00 95.19 84 HIS A O 1
ATOM 667 N N . GLU A 1 85 ? 8.415 5.346 -6.569 1.00 95.38 85 GLU A N 1
ATOM 668 C CA . GLU A 1 85 ? 7.205 4.787 -5.963 1.00 95.38 85 GLU A CA 1
ATOM 669 C C . GLU A 1 85 ? 5.968 5.566 -6.413 1.00 95.38 85 GLU A C 1
ATOM 671 O O . GLU A 1 85 ? 6.046 6.780 -6.613 1.00 95.38 85 GLU A O 1
ATOM 676 N N . GLY A 1 86 ? 4.826 4.889 -6.534 1.00 96.50 86 GLY A N 1
ATOM 677 C CA . GLY A 1 86 ? 3.571 5.545 -6.888 1.00 96.50 86 GLY A CA 1
ATOM 678 C C . GLY A 1 86 ? 2.454 4.599 -7.310 1.00 96.50 86 GLY A C 1
ATOM 679 O O . GLY A 1 86 ? 2.634 3.382 -7.403 1.00 96.50 86 GLY A O 1
ATOM 680 N N . PHE A 1 87 ? 1.291 5.179 -7.604 1.00 97.50 87 PHE A N 1
ATOM 681 C CA . PHE A 1 87 ? 0.240 4.486 -8.349 1.00 97.50 87 PHE A CA 1
ATOM 682 C C . PHE A 1 87 ? 0.652 4.313 -9.810 1.00 97.50 87 PHE A C 1
ATOM 684 O O . PHE A 1 87 ? 1.621 4.914 -10.275 1.00 97.50 87 PHE A O 1
ATOM 691 N N . LYS A 1 88 ? -0.072 3.481 -10.560 1.00 96.00 88 LYS A N 1
ATOM 692 C CA . LYS A 1 88 ? 0.324 3.093 -11.921 1.00 96.00 88 LYS A CA 1
ATOM 693 C C . LYS A 1 88 ? 0.565 4.296 -12.843 1.00 96.00 88 LYS A C 1
ATOM 695 O O . LYS A 1 88 ? 1.526 4.291 -13.608 1.00 96.00 88 LYS A O 1
ATOM 700 N N . GLU A 1 89 ? -0.275 5.322 -12.763 1.00 94.81 89 GLU A N 1
ATOM 701 C CA . GLU A 1 89 ? -0.146 6.574 -13.519 1.00 94.81 89 GLU A CA 1
ATOM 702 C C . GLU A 1 89 ? 1.090 7.405 -13.146 1.00 94.81 89 GLU A C 1
ATOM 704 O O . GLU A 1 89 ? 1.599 8.147 -13.985 1.00 94.81 89 GLU A O 1
ATOM 709 N N . ASP A 1 90 ? 1.603 7.246 -11.926 1.00 95.25 90 ASP A N 1
ATOM 710 C CA . ASP A 1 90 ? 2.777 7.952 -11.410 1.00 95.25 90 ASP A CA 1
ATOM 711 C C . ASP A 1 90 ? 4.079 7.187 -11.681 1.00 95.25 90 ASP A C 1
ATOM 713 O O . ASP A 1 90 ? 5.170 7.703 -11.441 1.00 95.25 90 ASP A O 1
ATOM 717 N N . MET A 1 91 ? 3.996 5.951 -12.182 1.00 94.56 91 MET A N 1
ATOM 718 C CA . MET A 1 91 ? 5.158 5.079 -12.365 1.00 94.56 91 MET A CA 1
ATOM 719 C C . MET A 1 91 ? 5.963 5.368 -13.640 1.00 94.56 91 MET A C 1
ATOM 721 O O . MET A 1 91 ? 7.028 4.773 -13.830 1.00 94.56 91 MET A O 1
ATOM 725 N N . ALA A 1 92 ? 5.514 6.298 -14.487 1.00 93.25 92 ALA A N 1
ATOM 726 C CA . ALA A 1 92 ? 6.329 6.836 -15.571 1.00 93.25 92 ALA A CA 1
ATOM 727 C C . ALA A 1 92 ? 7.469 7.693 -14.994 1.00 93.25 92 ALA A C 1
ATOM 729 O O . ALA A 1 92 ? 7.235 8.756 -14.418 1.00 93.25 92 ALA A O 1
ATOM 730 N N . HIS A 1 93 ? 8.712 7.241 -15.155 1.00 90.56 93 HIS A N 1
ATOM 731 C CA . HIS A 1 93 ? 9.892 7.933 -14.628 1.00 90.56 93 HIS A CA 1
ATOM 732 C C . HIS A 1 93 ? 11.096 7.799 -15.560 1.00 90.56 93 HIS A C 1
ATOM 734 O O . HIS A 1 93 ? 11.164 6.867 -16.361 1.00 90.56 93 HIS A O 1
ATOM 740 N N . ASP A 1 94 ? 12.050 8.727 -15.435 1.00 85.81 94 ASP A N 1
ATOM 741 C CA . ASP A 1 94 ? 13.295 8.714 -16.209 1.00 85.81 94 ASP A CA 1
ATOM 742 C C . ASP A 1 94 ? 14.202 7.568 -15.720 1.00 85.81 94 ASP A C 1
ATOM 744 O O . ASP A 1 94 ? 14.672 7.600 -14.571 1.00 85.81 94 ASP A O 1
ATOM 748 N N . PRO A 1 95 ? 14.401 6.515 -16.533 1.00 75.62 95 PRO A N 1
ATOM 749 C CA . PRO A 1 95 ? 15.171 5.358 -16.124 1.00 75.62 95 PRO A CA 1
ATOM 750 C C . PRO A 1 95 ? 16.657 5.722 -16.081 1.00 75.62 95 PRO A C 1
ATOM 752 O O . PRO A 1 95 ? 17.268 6.084 -17.081 1.00 75.62 95 PRO A O 1
ATOM 755 N N . GLN A 1 96 ? 17.269 5.577 -14.909 1.00 75.81 96 GLN A N 1
ATOM 756 C CA . GLN A 1 96 ? 18.725 5.702 -14.761 1.00 75.81 96 GLN A CA 1
ATOM 757 C C . GLN A 1 96 ? 19.461 4.427 -15.223 1.00 75.81 96 GLN A C 1
ATOM 759 O O . GLN A 1 96 ? 20.682 4.446 -15.364 1.00 75.81 96 GLN A O 1
ATOM 764 N N . ASP A 1 97 ? 18.713 3.338 -15.444 1.00 85.25 97 ASP A N 1
ATOM 765 C CA . ASP A 1 97 ? 19.165 1.987 -15.794 1.00 85.25 97 ASP A CA 1
ATOM 766 C C . ASP A 1 97 ? 18.112 1.288 -16.687 1.00 85.25 97 ASP A C 1
ATOM 768 O O . ASP A 1 97 ? 16.911 1.509 -16.513 1.00 85.25 97 ASP A O 1
ATOM 772 N N . GLU A 1 98 ? 18.542 0.423 -17.610 1.00 91.56 98 GLU A N 1
ATOM 773 C CA . GLU A 1 98 ? 17.691 -0.361 -18.523 1.00 91.56 98 GLU A CA 1
ATOM 774 C C . GLU A 1 98 ? 16.688 -1.245 -17.768 1.00 91.56 98 GLU A C 1
ATOM 776 O O . GLU A 1 98 ? 15.552 -1.445 -18.206 1.00 91.56 98 GLU A O 1
ATOM 781 N N . GLU A 1 99 ? 17.069 -1.729 -16.587 1.00 93.25 99 GLU A N 1
ATOM 782 C CA . GLU A 1 99 ? 16.192 -2.517 -15.722 1.00 93.25 99 GLU A CA 1
ATOM 783 C C . GLU A 1 99 ? 14.966 -1.718 -15.233 1.00 93.25 99 GLU A C 1
ATOM 785 O O . GLU A 1 99 ? 13.865 -2.268 -15.115 1.00 93.25 99 GLU A O 1
ATOM 790 N N . CYS A 1 100 ? 15.094 -0.395 -15.054 1.00 93.88 100 CYS A N 1
ATOM 791 C CA . CYS A 1 100 ? 13.944 0.470 -14.767 1.00 93.88 100 CYS A CA 1
ATOM 792 C C . CYS A 1 100 ? 12.960 0.495 -15.946 1.00 93.88 100 CYS A C 1
ATOM 794 O O . CYS A 1 100 ? 11.747 0.443 -15.739 1.00 93.88 100 CYS A O 1
ATOM 796 N N . SER A 1 101 ? 13.466 0.551 -17.182 1.00 92.81 101 SER A N 1
ATOM 797 C CA . SER A 1 101 ? 12.633 0.521 -18.390 1.00 92.81 101 SER A CA 1
ATOM 798 C C . SER A 1 101 ? 11.903 -0.811 -18.536 1.00 92.81 101 SER A C 1
ATOM 800 O O . SER A 1 101 ? 10.705 -0.819 -18.812 1.00 92.81 101 SER A O 1
ATOM 802 N N . ARG A 1 102 ? 12.587 -1.935 -18.283 1.00 93.50 102 ARG A N 1
ATOM 803 C CA . ARG A 1 102 ? 11.976 -3.276 -18.306 1.00 93.50 102 ARG A CA 1
ATOM 804 C C . ARG A 1 102 ? 10.857 -3.413 -17.278 1.00 93.50 102 ARG A C 1
ATOM 806 O O . ARG A 1 102 ? 9.807 -3.972 -17.583 1.00 93.50 102 ARG A O 1
ATOM 813 N N . TYR A 1 103 ? 11.047 -2.869 -16.077 1.00 93.81 103 TYR A N 1
ATOM 814 C CA . TYR A 1 103 ? 9.996 -2.858 -15.061 1.00 93.81 103 TYR A CA 1
ATOM 815 C C . TYR A 1 103 ? 8.794 -1.998 -15.482 1.00 93.81 103 TYR A C 1
ATOM 817 O O . TYR A 1 103 ? 7.651 -2.434 -15.364 1.00 93.81 103 TYR A O 1
ATOM 825 N N . GLN A 1 104 ? 9.029 -0.813 -16.058 1.00 93.50 104 GLN A N 1
ATOM 826 C CA . GLN A 1 104 ? 7.949 0.015 -16.609 1.00 93.50 104 GLN A CA 1
ATOM 827 C C . GLN A 1 104 ? 7.199 -0.689 -17.759 1.00 93.50 104 GLN A C 1
ATOM 829 O O . GLN A 1 104 ? 5.982 -0.548 -17.862 1.00 93.50 104 GLN A O 1
ATOM 834 N N . GLN A 1 105 ? 7.879 -1.488 -18.590 1.00 93.81 105 GLN A N 1
ATOM 835 C CA . GLN A 1 105 ? 7.237 -2.330 -19.613 1.00 93.81 105 GLN A CA 1
ATOM 836 C C . GLN A 1 105 ? 6.388 -3.447 -19.000 1.00 93.81 105 GLN A C 1
ATOM 838 O O . GLN A 1 105 ? 5.262 -3.662 -19.439 1.00 93.81 105 GLN A O 1
ATOM 843 N N . TYR A 1 106 ? 6.882 -4.118 -17.955 1.00 92.19 106 TYR A N 1
ATOM 844 C CA . TYR A 1 106 ? 6.117 -5.130 -17.217 1.00 92.19 106 TYR A CA 1
ATOM 845 C C . TYR A 1 106 ? 4.810 -4.561 -16.647 1.00 92.19 106 TYR A C 1
ATOM 847 O O . TYR A 1 106 ? 3.761 -5.197 -16.730 1.00 92.19 106 TYR A O 1
ATOM 855 N N . LEU A 1 107 ? 4.847 -3.327 -16.137 1.00 93.19 107 LEU A N 1
ATOM 856 C CA . LEU A 1 107 ? 3.651 -2.619 -15.675 1.00 93.19 107 LEU A CA 1
ATOM 857 C C . LEU A 1 107 ? 2.743 -2.136 -16.824 1.00 93.19 107 LEU A C 1
ATOM 859 O O . LEU A 1 107 ? 1.620 -1.688 -16.575 1.00 93.19 107 LEU A O 1
ATOM 863 N N . GLY A 1 108 ? 3.190 -2.225 -18.079 1.00 92.88 108 GLY A N 1
ATOM 864 C CA . GLY A 1 108 ? 2.478 -1.732 -19.259 1.00 92.88 108 GLY A CA 1
ATOM 865 C C . GLY A 1 108 ? 2.477 -0.206 -19.383 1.00 92.88 108 GLY A C 1
ATOM 866 O O . GLY A 1 108 ? 1.519 0.359 -19.903 1.00 92.88 108 GLY A O 1
ATOM 867 N N . ILE A 1 109 ? 3.502 0.463 -18.846 1.00 92.06 109 ILE A N 1
ATOM 868 C CA . ILE A 1 109 ? 3.691 1.923 -18.915 1.00 92.06 109 ILE A CA 1
ATOM 869 C C . ILE A 1 109 ? 4.472 2.296 -20.175 1.00 92.06 109 ILE A C 1
ATOM 871 O O . ILE A 1 109 ? 4.118 3.243 -20.873 1.00 92.06 109 ILE A O 1
ATOM 875 N N . LEU A 1 110 ? 5.536 1.543 -20.460 1.00 88.94 110 LEU A N 1
ATOM 876 C CA . LEU A 1 110 ? 6.310 1.658 -21.691 1.00 88.94 110 LEU A CA 1
ATOM 877 C C . LEU A 1 110 ? 5.929 0.525 -22.641 1.00 88.94 110 LEU A C 1
ATOM 879 O O . LEU A 1 110 ? 5.687 -0.601 -22.209 1.00 88.94 110 LEU A O 1
ATOM 883 N N . GLU A 1 111 ? 5.916 0.811 -23.939 1.00 83.38 111 GLU A N 1
ATOM 884 C CA . GLU A 1 111 ? 5.772 -0.229 -24.954 1.00 83.38 111 GLU A CA 1
ATOM 885 C C . GLU A 1 111 ? 7.026 -1.118 -24.967 1.00 83.38 111 GLU A C 1
ATOM 887 O O . GLU A 1 111 ? 8.162 -0.639 -24.832 1.00 83.38 111 GLU A O 1
ATOM 892 N N . SER A 1 112 ? 6.828 -2.430 -25.108 1.00 70.94 112 SER A N 1
ATOM 893 C CA . SER A 1 112 ? 7.925 -3.339 -25.426 1.00 70.94 112 SER A CA 1
ATOM 894 C C . SER A 1 112 ? 8.438 -3.019 -26.832 1.00 70.94 112 SER A C 1
ATOM 896 O O . SER A 1 112 ? 7.620 -2.733 -27.712 1.00 70.94 112 SER A O 1
ATOM 898 N N . PRO A 1 113 ? 9.759 -3.069 -27.085 1.00 67.69 113 PRO A N 1
ATOM 899 C CA . PRO A 1 113 ? 10.256 -2.988 -28.452 1.00 67.69 113 PRO A CA 1
ATOM 900 C C . PRO A 1 113 ? 9.571 -4.072 -29.291 1.00 67.69 113 PRO A C 1
ATOM 902 O O . PRO A 1 113 ? 9.362 -5.185 -28.807 1.00 67.69 113 PRO A O 1
ATOM 905 N N . ALA A 1 114 ? 9.170 -3.721 -30.515 1.00 62.47 114 ALA A N 1
ATOM 906 C CA . ALA A 1 114 ? 8.609 -4.687 -31.448 1.00 62.47 114 ALA A CA 1
ATOM 907 C C . ALA A 1 114 ? 9.606 -5.842 -31.610 1.00 62.47 114 ALA A C 1
ATOM 909 O O . ALA A 1 114 ? 10.787 -5.602 -31.861 1.00 62.47 114 ALA A O 1
ATOM 910 N N . GLU A 1 115 ? 9.143 -7.076 -31.419 1.00 57.75 115 GLU A N 1
ATOM 911 C CA . GLU A 1 115 ? 9.911 -8.242 -31.835 1.00 57.75 115 GLU A CA 1
ATOM 912 C C . GLU A 1 115 ? 10.035 -8.145 -33.359 1.00 57.75 115 GLU A C 1
ATOM 914 O O . GLU A 1 115 ? 9.024 -8.139 -34.063 1.00 57.75 115 GLU A O 1
ATOM 919 N N . ASP A 1 116 ? 11.256 -7.971 -33.868 1.00 51.22 116 ASP A N 1
ATOM 920 C CA . ASP A 1 116 ? 11.508 -8.056 -35.302 1.00 51.22 116 ASP A CA 1
ATOM 921 C C . ASP A 1 116 ? 11.056 -9.454 -35.753 1.00 51.22 116 ASP A C 1
ATOM 923 O O . ASP A 1 116 ? 11.614 -10.459 -35.311 1.00 51.22 116 ASP A O 1
ATOM 927 N N . GLU A 1 117 ? 10.018 -9.527 -36.594 1.00 51.78 117 GLU A N 1
ATOM 928 C CA . GLU A 1 117 ? 9.647 -10.760 -37.286 1.00 51.78 117 GLU A CA 1
ATOM 929 C C . GLU A 1 117 ? 10.886 -11.227 -38.063 1.00 51.78 117 GLU A C 1
ATOM 931 O O . GLU A 1 117 ? 11.257 -10.621 -39.072 1.00 51.78 117 GLU A O 1
ATOM 936 N N . GLU A 1 118 ? 11.573 -12.261 -37.563 1.00 51.91 118 GLU A N 1
ATOM 937 C CA . GLU A 1 118 ? 12.644 -12.923 -38.301 1.00 51.91 118 GLU A CA 1
ATOM 938 C C . GLU A 1 118 ? 12.072 -13.331 -39.659 1.00 51.91 118 GLU A C 1
ATOM 940 O O . GLU A 1 118 ? 11.160 -14.156 -39.751 1.00 51.91 118 GLU A O 1
ATOM 945 N N . GLY A 1 119 ? 12.577 -12.671 -40.703 1.00 52.34 119 GLY A N 1
ATOM 946 C CA . GLY A 1 119 ? 12.175 -12.888 -42.077 1.00 52.34 119 GLY A CA 1
ATOM 947 C C . GLY A 1 119 ? 12.224 -14.372 -42.401 1.00 52.34 119 GLY A C 1
ATOM 948 O O . GLY A 1 119 ? 13.256 -15.025 -42.269 1.00 52.34 119 GLY A O 1
ATOM 949 N N . GLU A 1 120 ? 11.078 -14.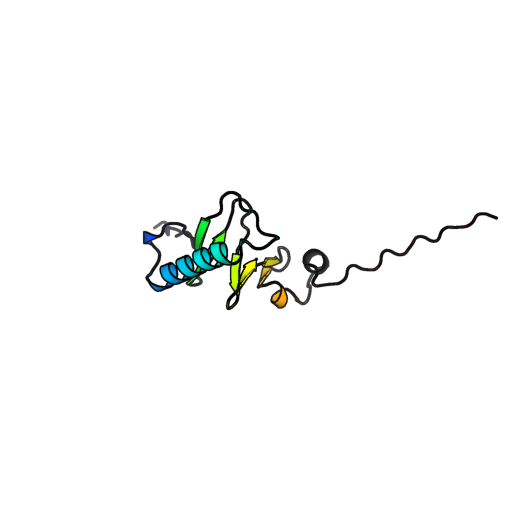891 -42.820 1.00 48.19 120 GLU A N 1
ATOM 950 C CA . GLU A 1 120 ? 10.940 -16.200 -43.431 1.00 48.19 120 GLU A CA 1
ATOM 951 C C . GLU A 1 120 ? 11.789 -16.194 -44.717 1.00 48.19 120 GLU A C 1
ATOM 953 O O . GLU A 1 120 ? 11.347 -15.756 -45.782 1.00 48.19 120 GLU A O 1
ATOM 958 N N . ASP A 1 121 ? 13.056 -16.598 -44.600 1.00 50.03 121 ASP A N 1
ATOM 959 C CA . ASP A 1 121 ? 13.952 -16.790 -45.734 1.00 50.03 121 ASP A CA 1
ATOM 960 C C . ASP A 1 121 ? 13.390 -17.934 -46.591 1.00 50.03 121 ASP A C 1
ATOM 962 O O . ASP A 1 121 ? 13.598 -19.122 -46.338 1.00 50.03 121 ASP A O 1
ATOM 966 N N . ALA A 1 122 ? 12.625 -17.558 -47.614 1.00 53.56 122 ALA A N 1
ATOM 967 C CA . ALA A 1 122 ? 12.191 -18.440 -48.679 1.00 53.56 122 ALA A CA 1
ATOM 968 C C . ALA A 1 122 ? 13.421 -18.948 -49.451 1.00 53.56 122 ALA A C 1
ATOM 970 O O . ALA A 1 122 ? 13.976 -18.240 -50.295 1.00 53.56 122 ALA A O 1
ATOM 971 N N . GLU A 1 123 ? 13.845 -20.182 -49.176 1.00 52.38 123 GLU A N 1
ATOM 972 C CA . GLU A 1 123 ? 14.800 -20.882 -50.033 1.00 52.38 123 GLU A CA 1
ATOM 973 C C . GLU A 1 123 ? 14.136 -21.239 -51.378 1.00 52.38 123 GLU A C 1
ATOM 975 O O . GLU A 1 123 ? 13.078 -21.872 -51.439 1.00 52.38 123 GLU A O 1
ATOM 980 N N . VAL A 1 124 ? 14.776 -20.760 -52.448 1.00 52.97 124 VAL A N 1
ATOM 981 C CA . VAL A 1 124 ? 14.454 -20.928 -53.877 1.00 52.97 124 VAL A CA 1
ATOM 982 C C . VAL A 1 124 ? 14.877 -22.277 -54.447 1.00 52.97 124 VAL A C 1
ATOM 984 O O . VAL A 1 124 ? 15.942 -22.793 -54.043 1.00 52.97 124 VAL A O 1
#

pLDDT: mean 89.84, std 14.48, range [46.91, 98.69]

Radius of gyration: 19.86 Å; chains: 1; bounding box: 39×30×80 Å

Secondary structure (DSSP, 8-state):
-------SEE--GGG--HHHHHHHHHHHHHHHHH-S-TTS--TT-EEEEETTTTEEEEE-TT--EEEEETTEEEEEEE-TTT--EE-GGG-----SSHHHHHHHHHTTSSPPPP----------

Sequence (124 aa):
MSQKYEDPCTTDLSRFGWRERKMAAELLTASCDQGLPCDFDDDGVTIMFNTHSGNVFLTNSEYQVAMMNGDKLESWYNCPYCGHEGFKEDMAHDPQDEECSRYQQYLGILESPAEDEEGEDAEV